Protein AF-A0A101VPY4-F1 (afdb_monomer_lite)

Foldseek 3Di:
DADPADPVRHPDKDWDKDWDFDWDQDPVGDIDTDGTPDIAGPWIARPPPRDTDHPVNHPDDDD

Sequence (63 aa):
MFIKECECGSNHFIINEGISNSAELDCDGDLTVYGNQANEIESIICRDCERIYSEKDFNQINF

Structure (mmCIF, N/CA/C/O backbone):
data_AF-A0A101VPY4-F1
#
_entry.id   AF-A0A101VPY4-F1
#
loop_
_atom_site.group_PDB
_atom_site.id
_atom_site.type_symbol
_atom_site.label_atom_id
_atom_site.label_alt_id
_atom_site.label_comp_id
_atom_site.label_asym_id
_atom_site.label_entity_id
_atom_site.label_seq_id
_atom_site.pdbx_PDB_ins_code
_atom_site.Cartn_x
_atom_site.Cartn_y
_atom_site.Cartn_z
_atom_site.occupancy
_atom_site.B_iso_or_equiv
_atom_site.auth_seq_id
_atom_site.auth_comp_id
_atom_site.auth_asym_id
_atom_site.auth_atom_id
_atom_site.pdbx_PDB_model_num
ATOM 1 N N . MET A 1 1 ? -10.315 13.879 11.213 1.00 73.25 1 MET A N 1
ATOM 2 C CA . MET A 1 1 ? -10.239 12.952 12.363 1.00 73.25 1 MET A CA 1
ATOM 3 C C . MET A 1 1 ? -9.553 11.712 11.839 1.00 73.25 1 MET A C 1
ATOM 5 O O . MET A 1 1 ? -10.007 11.220 10.822 1.00 73.25 1 MET A O 1
ATOM 9 N N . PHE A 1 2 ? -8.445 11.289 12.445 1.00 88.25 2 PHE A N 1
ATOM 10 C CA . PHE A 1 2 ? -7.706 10.115 11.980 1.00 88.25 2 PHE A CA 1
ATOM 11 C C . PHE A 1 2 ? -8.225 8.851 12.656 1.00 88.25 2 PHE A C 1
ATOM 13 O O . PHE A 1 2 ? -8.610 8.885 13.831 1.00 88.25 2 PHE A O 1
ATOM 20 N N . ILE A 1 3 ? -8.205 7.752 11.918 1.00 86.94 3 ILE A N 1
ATOM 21 C CA . ILE A 1 3 ? -8.608 6.435 12.384 1.00 86.94 3 ILE A CA 1
ATOM 22 C C . ILE A 1 3 ? -7.525 5.886 13.312 1.00 86.94 3 ILE A C 1
ATOM 24 O O . ILE A 1 3 ? -6.338 5.890 12.988 1.00 86.94 3 ILE A O 1
ATOM 28 N N . LYS A 1 4 ? -7.946 5.439 14.497 1.00 87.19 4 LYS A N 1
ATOM 29 C CA . LYS A 1 4 ? -7.100 4.697 15.448 1.00 87.19 4 LYS A CA 1
ATOM 30 C C . LYS A 1 4 ? -7.439 3.207 15.475 1.00 87.19 4 LYS A C 1
ATOM 32 O O . LYS A 1 4 ? -6.573 2.390 15.756 1.00 87.19 4 LYS A O 1
ATOM 37 N N . GLU A 1 5 ? -8.689 2.883 15.170 1.00 90.62 5 GLU A N 1
ATOM 38 C CA . GLU A 1 5 ? -9.255 1.545 15.035 1.00 90.62 5 GLU A CA 1
ATOM 39 C C . GLU A 1 5 ? -10.381 1.612 13.998 1.00 90.62 5 GLU A C 1
ATOM 41 O O . GLU A 1 5 ? -10.993 2.666 13.806 1.00 90.62 5 GLU A O 1
ATOM 46 N N . CYS A 1 6 ? -10.653 0.504 13.319 1.00 94.31 6 CYS A N 1
ATOM 47 C CA . CYS A 1 6 ? -11.795 0.400 12.424 1.00 94.31 6 CYS A CA 1
ATOM 48 C C . CYS A 1 6 ? -13.095 0.562 13.226 1.00 94.31 6 CYS A C 1
ATOM 50 O O . CYS A 1 6 ? -13.164 0.153 14.380 1.00 94.31 6 CYS A O 1
ATOM 52 N N . GLU A 1 7 ? -14.180 1.050 12.615 1.00 92.25 7 GLU A N 1
ATOM 53 C CA . GLU A 1 7 ? -15.457 1.207 13.343 1.00 92.25 7 GLU A CA 1
ATOM 54 C C . GLU A 1 7 ? -16.069 -0.127 13.817 1.00 92.25 7 GLU A C 1
ATOM 56 O O . GLU A 1 7 ? -16.981 -0.125 14.636 1.00 92.25 7 GLU A O 1
ATOM 61 N N . CYS A 1 8 ? -15.582 -1.272 13.323 1.00 95.19 8 CYS A N 1
ATOM 62 C CA . CYS A 1 8 ? -15.951 -2.588 13.848 1.00 95.19 8 CYS A CA 1
ATOM 63 C C . CYS A 1 8 ? -15.202 -2.957 15.147 1.00 95.19 8 CYS A C 1
ATOM 65 O O . CYS A 1 8 ? -15.421 -4.039 15.683 1.00 95.19 8 CYS A O 1
ATOM 67 N N . GLY A 1 9 ? -14.310 -2.087 15.635 1.00 96.00 9 GLY A N 1
ATOM 68 C CA . GLY A 1 9 ? -13.451 -2.299 16.804 1.00 96.00 9 GLY A CA 1
ATOM 69 C C . GLY A 1 9 ? -12.133 -3.023 16.506 1.00 96.00 9 GLY A C 1
ATOM 70 O O . GLY A 1 9 ? -11.327 -3.222 17.410 1.00 96.00 9 GLY A O 1
ATOM 71 N N . SER A 1 10 ? -11.889 -3.430 15.257 1.00 96.00 10 SER A N 1
ATOM 72 C CA . SER A 1 10 ? -10.632 -4.076 14.867 1.00 96.00 10 SER A CA 1
ATOM 73 C C . SER A 1 10 ? -9.490 -3.073 14.708 1.00 96.00 10 SER A C 1
ATOM 75 O O . SER A 1 10 ? -9.673 -1.973 14.185 1.00 96.00 10 SER A O 1
ATOM 77 N N . ASN A 1 11 ? -8.283 -3.488 15.081 1.00 95.50 11 ASN A N 1
ATOM 78 C CA . ASN A 1 11 ? -7.031 -2.782 14.812 1.00 95.50 11 ASN A CA 1
ATOM 79 C C . ASN A 1 11 ? -6.141 -3.522 13.794 1.00 95.50 11 ASN A C 1
ATOM 81 O O . ASN A 1 11 ? -4.973 -3.168 13.626 1.00 95.50 11 ASN A O 1
ATOM 85 N N . HIS A 1 12 ? -6.675 -4.543 13.115 1.00 96.00 12 HIS A N 1
ATOM 86 C CA . HIS A 1 12 ? -5.960 -5.306 12.099 1.00 96.00 12 HIS A CA 1
ATOM 87 C C . HIS A 1 12 ? -6.308 -4.809 10.696 1.00 96.00 12 HIS A C 1
ATOM 89 O O . HIS A 1 12 ? -7.457 -4.887 10.248 1.00 96.00 12 HIS A O 1
ATOM 95 N N . PHE A 1 13 ? -5.285 -4.354 9.980 1.00 96.19 13 PHE A N 1
ATOM 96 C CA . PHE A 1 13 ? -5.407 -3.840 8.622 1.00 96.19 13 PHE A CA 1
ATOM 97 C C . PHE A 1 13 ? -4.456 -4.572 7.675 1.00 96.19 13 PHE A C 1
ATOM 99 O O . PHE A 1 13 ? -3.399 -5.052 8.083 1.00 96.19 13 PHE A O 1
ATOM 106 N N . ILE A 1 14 ? -4.855 -4.650 6.411 1.00 95.94 14 ILE A N 1
ATOM 107 C CA . ILE A 1 14 ? -4.049 -5.107 5.281 1.00 95.94 14 ILE A CA 1
ATOM 108 C C . ILE A 1 14 ? -3.797 -3.879 4.410 1.00 95.94 14 ILE A C 1
ATOM 110 O O . ILE A 1 14 ? -4.745 -3.169 4.077 1.00 95.94 14 ILE A O 1
ATOM 114 N N . ILE A 1 15 ? -2.541 -3.618 4.063 1.00 94.94 15 ILE A N 1
ATOM 115 C CA . ILE A 1 15 ? -2.164 -2.535 3.151 1.00 94.94 15 ILE A CA 1
ATOM 116 C C . ILE A 1 15 ? -1.862 -3.171 1.798 1.00 94.94 15 ILE A C 1
ATOM 118 O O . ILE A 1 15 ? -1.020 -4.064 1.717 1.00 94.94 15 ILE A O 1
ATOM 122 N N . ASN A 1 16 ? -2.567 -2.727 0.762 1.00 94.06 16 ASN A N 1
ATOM 123 C CA . ASN A 1 16 ? -2.273 -3.082 -0.617 1.00 94.06 16 ASN A CA 1
ATOM 124 C C . ASN A 1 16 ? -1.510 -1.926 -1.256 1.00 94.06 16 ASN A C 1
ATOM 126 O O . ASN A 1 16 ? -2.014 -0.801 -1.322 1.00 94.06 16 ASN A O 1
ATOM 130 N N . GLU A 1 17 ? -0.303 -2.220 -1.717 1.00 92.38 17 GLU A N 1
ATOM 131 C CA . GLU A 1 17 ? 0.571 -1.269 -2.390 1.00 92.38 17 GLU A CA 1
ATOM 132 C C . GLU 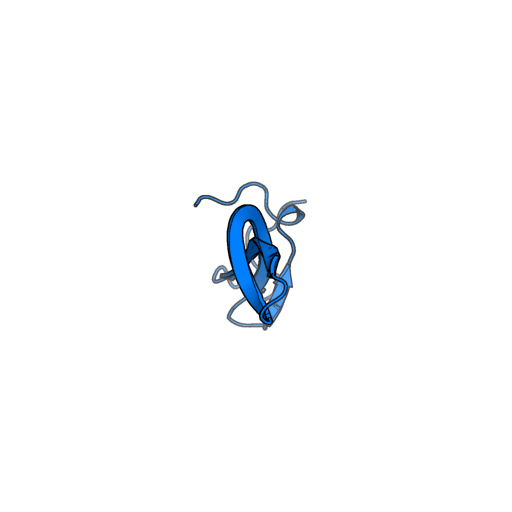A 1 17 ? 0.667 -1.618 -3.875 1.00 92.38 17 GLU A C 1
ATOM 134 O O . GLU A 1 17 ? 0.856 -2.781 -4.243 1.00 92.38 17 GLU A O 1
ATOM 139 N N . GLY A 1 18 ? 0.550 -0.594 -4.711 1.00 90.56 18 GLY A N 1
ATOM 140 C CA . GLY A 1 18 ? 0.751 -0.657 -6.149 1.00 90.56 18 GLY A CA 1
ATOM 141 C C . GLY A 1 18 ? 2.149 -0.168 -6.506 1.00 90.56 18 GLY A C 1
ATOM 142 O O . GLY A 1 18 ? 2.611 0.857 -5.999 1.00 90.56 18 GLY A O 1
ATOM 143 N N . ILE A 1 19 ? 2.825 -0.895 -7.399 1.00 90.19 19 ILE A N 1
ATOM 144 C CA . ILE A 1 19 ? 4.094 -0.468 -7.995 1.00 90.19 19 ILE A CA 1
ATOM 145 C C . ILE A 1 19 ? 3.842 -0.161 -9.466 1.00 90.19 19 ILE A C 1
ATOM 147 O O . ILE A 1 19 ? 3.565 -1.058 -10.265 1.00 90.19 19 ILE A O 1
ATOM 151 N N . SER A 1 20 ? 4.000 1.107 -9.826 1.00 91.25 20 SER A N 1
ATOM 152 C CA . SE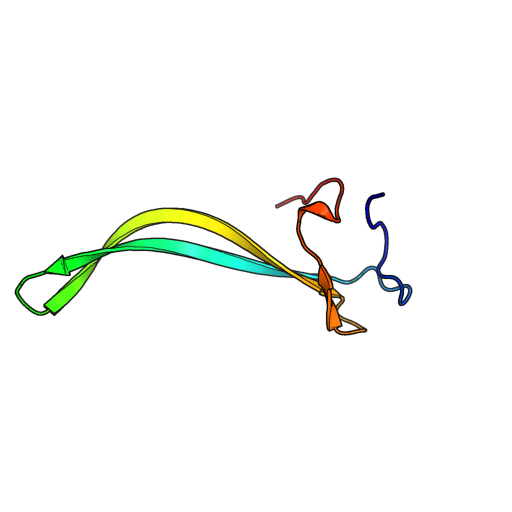R A 1 20 ? 3.935 1.567 -11.208 1.00 91.25 20 SER A CA 1
ATOM 153 C C . SER A 1 20 ? 5.339 1.662 -11.787 1.00 91.25 20 SER A C 1
ATOM 155 O O . SER A 1 20 ? 6.212 2.319 -11.219 1.00 91.25 20 SER A O 1
ATOM 157 N N . ASN A 1 21 ? 5.562 1.029 -12.938 1.00 92.31 21 ASN A N 1
ATOM 158 C CA . ASN A 1 21 ? 6.825 1.100 -13.665 1.00 92.31 21 ASN A CA 1
ATOM 159 C C . ASN A 1 21 ? 6.612 1.706 -15.053 1.00 92.31 21 ASN A C 1
ATOM 161 O O . ASN A 1 21 ? 5.636 1.386 -15.732 1.00 92.31 21 ASN A O 1
ATOM 165 N N . SER A 1 22 ? 7.565 2.522 -15.492 1.00 92.88 22 SER A N 1
ATOM 166 C CA . SER A 1 22 ? 7.627 2.996 -16.872 1.00 92.88 22 SER A CA 1
ATOM 167 C C . SER A 1 22 ? 8.152 1.885 -17.779 1.00 92.88 22 SER A C 1
ATOM 169 O O . SER A 1 22 ? 9.173 1.253 -17.477 1.00 92.88 22 SER A O 1
ATOM 171 N N . ALA A 1 23 ? 7.463 1.670 -18.897 1.00 95.06 23 ALA A N 1
ATOM 172 C CA . ALA A 1 23 ? 7.822 0.677 -19.897 1.00 95.06 23 ALA A CA 1
ATOM 173 C C . ALA A 1 23 ? 7.542 1.189 -21.317 1.00 95.06 23 ALA A C 1
ATOM 175 O O . ALA A 1 23 ? 6.605 1.957 -21.536 1.00 95.06 23 ALA A O 1
ATOM 176 N N . GLU A 1 24 ? 8.345 0.743 -22.281 1.00 96.50 24 GLU A N 1
ATOM 177 C CA . GLU A 1 24 ? 8.170 0.999 -23.716 1.00 96.50 24 GLU A CA 1
ATOM 178 C C . GLU A 1 24 ? 8.140 -0.325 -24.464 1.00 96.50 24 GLU A C 1
ATOM 180 O O . GLU A 1 24 ? 8.859 -1.268 -24.130 1.00 96.50 24 GLU A O 1
ATOM 185 N N . LEU A 1 25 ? 7.283 -0.368 -25.478 1.00 97.25 25 LEU A N 1
ATOM 186 C CA . LEU A 1 25 ? 7.196 -1.457 -26.434 1.00 97.25 25 LEU A CA 1
ATOM 187 C C . LEU A 1 25 ? 8.133 -1.142 -27.600 1.00 97.25 25 LEU A C 1
ATOM 189 O O . LEU A 1 25 ? 8.026 -0.061 -28.187 1.00 97.25 25 LEU A O 1
ATOM 193 N N . ASP A 1 26 ? 9.028 -2.060 -27.942 1.00 93.06 26 ASP A N 1
ATOM 194 C CA . ASP A 1 26 ? 9.885 -1.897 -29.112 1.00 93.06 26 ASP A CA 1
ATOM 195 C C . ASP A 1 26 ? 9.209 -2.360 -30.418 1.00 93.06 26 ASP A C 1
ATOM 197 O O . ASP A 1 26 ? 8.045 -2.769 -30.450 1.00 93.06 26 ASP A O 1
ATOM 201 N N . CYS A 1 27 ? 9.929 -2.233 -31.538 1.00 92.44 27 CYS A N 1
ATOM 202 C CA . CYS A 1 27 ? 9.422 -2.586 -32.865 1.00 92.44 27 CYS A CA 1
ATOM 203 C C . CYS A 1 27 ? 9.257 -4.094 -33.095 1.00 92.44 27 CYS A C 1
ATOM 205 O O . CYS A 1 27 ? 8.548 -4.473 -34.030 1.00 92.44 27 CYS A O 1
ATOM 207 N N . ASP A 1 28 ? 9.885 -4.921 -32.261 1.00 95.88 28 ASP A N 1
ATOM 208 C CA . ASP A 1 28 ? 9.788 -6.379 -32.313 1.00 95.88 28 ASP A CA 1
ATOM 209 C C . ASP A 1 28 ? 8.658 -6.901 -31.403 1.00 95.88 28 ASP A C 1
ATOM 211 O O . ASP A 1 28 ? 8.252 -8.061 -31.505 1.00 95.88 28 ASP A O 1
ATOM 215 N N . GLY A 1 29 ? 8.067 -6.013 -30.594 1.00 95.56 29 GLY A N 1
ATOM 216 C CA . GLY A 1 29 ? 6.952 -6.301 -29.697 1.00 95.56 29 GLY A CA 1
ATOM 217 C C . GLY A 1 29 ? 7.388 -6.672 -28.282 1.00 95.56 29 GLY A C 1
ATOM 218 O O . GLY A 1 29 ? 6.543 -7.101 -27.490 1.00 95.56 29 GLY A O 1
ATOM 219 N N . ASP A 1 30 ? 8.665 -6.488 -27.947 1.00 96.75 30 ASP A N 1
ATOM 220 C CA . ASP A 1 30 ? 9.171 -6.714 -26.602 1.00 96.75 30 ASP A CA 1
ATOM 221 C C . ASP A 1 30 ? 8.897 -5.483 -25.725 1.00 96.75 30 ASP A C 1
ATOM 223 O O . ASP A 1 30 ? 9.124 -4.330 -26.102 1.00 96.75 30 ASP A O 1
ATOM 227 N N . LEU A 1 31 ? 8.366 -5.727 -24.524 1.00 96.50 31 LEU A N 1
ATOM 228 C CA . LEU A 1 31 ? 8.094 -4.687 -23.536 1.00 96.50 31 LEU A CA 1
ATOM 229 C C . LEU A 1 31 ? 9.290 -4.563 -22.589 1.00 96.50 31 LEU A C 1
ATOM 231 O O . LEU A 1 31 ? 9.526 -5.437 -21.753 1.00 96.50 31 LEU A O 1
ATOM 235 N N . THR A 1 32 ? 10.021 -3.456 -22.685 1.00 94.88 32 THR A N 1
ATOM 236 C CA . THR A 1 32 ? 11.172 -3.175 -21.819 1.00 94.88 32 THR A CA 1
ATOM 237 C C . THR A 1 32 ? 10.768 -2.237 -20.687 1.00 94.88 32 THR A C 1
ATOM 239 O O . THR A 1 32 ? 10.233 -1.156 -20.925 1.00 94.88 32 THR A O 1
ATOM 242 N N . VAL A 1 33 ? 11.062 -2.632 -19.446 1.00 94.56 33 VAL A N 1
ATOM 243 C CA . VAL A 1 33 ? 10.823 -1.843 -18.226 1.00 94.56 33 VAL A CA 1
ATOM 244 C C . VAL A 1 33 ? 12.128 -1.169 -17.797 1.00 94.56 33 VAL A C 1
ATOM 246 O O . VAL A 1 33 ? 13.141 -1.850 -17.653 1.00 94.56 33 VAL A O 1
ATOM 249 N N . TYR A 1 34 ? 12.126 0.146 -17.571 1.00 88.81 34 TYR A N 1
ATOM 250 C CA . TYR A 1 34 ? 13.368 0.904 -17.308 1.00 88.81 34 TYR A CA 1
ATOM 251 C C . TYR A 1 34 ? 13.286 1.904 -16.147 1.00 88.81 34 TYR A C 1
ATOM 253 O O . TYR A 1 34 ? 14.247 2.631 -15.896 1.00 88.81 34 TYR A O 1
ATOM 261 N N . GLY A 1 35 ? 12.195 1.928 -15.380 1.00 79.12 35 GLY A N 1
ATOM 262 C CA . GLY A 1 35 ? 12.167 2.706 -14.143 1.00 79.12 35 GLY A CA 1
ATOM 263 C C . GLY A 1 35 ? 10.933 2.468 -13.288 1.00 79.12 35 GLY A C 1
ATOM 264 O O . GLY A 1 35 ? 9.850 2.231 -13.815 1.00 79.12 35 GLY A O 1
ATOM 265 N N . ASN A 1 36 ? 11.104 2.577 -11.970 1.00 84.44 36 ASN A N 1
ATOM 266 C CA . ASN A 1 36 ? 9.988 2.700 -11.037 1.00 84.44 36 ASN A CA 1
ATOM 267 C C . ASN A 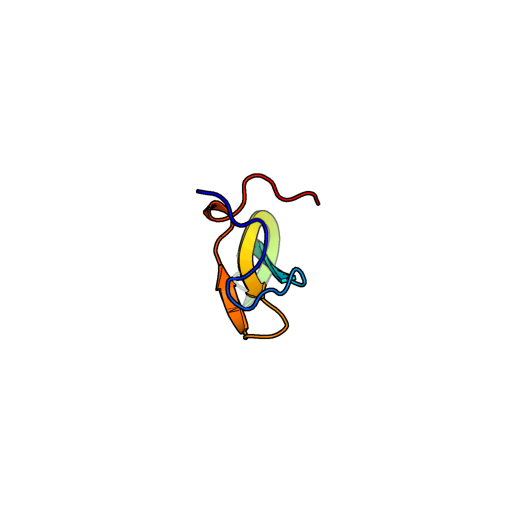1 36 ? 9.469 4.143 -11.103 1.00 84.44 36 ASN A C 1
ATOM 269 O O . ASN A 1 36 ? 10.240 5.091 -10.937 1.00 84.44 36 ASN A O 1
ATOM 273 N N . GLN A 1 37 ? 8.185 4.291 -11.408 1.00 79.81 37 GLN A N 1
ATOM 274 C CA . GLN A 1 37 ? 7.523 5.579 -11.561 1.00 79.81 37 GLN A CA 1
ATOM 275 C C . GLN A 1 37 ? 6.849 6.019 -10.258 1.00 79.81 37 GLN A C 1
ATOM 277 O O . GLN A 1 37 ? 6.893 7.202 -9.921 1.00 79.81 37 GLN A O 1
ATOM 282 N N . ALA A 1 38 ? 6.228 5.081 -9.540 1.00 81.19 38 ALA A N 1
ATO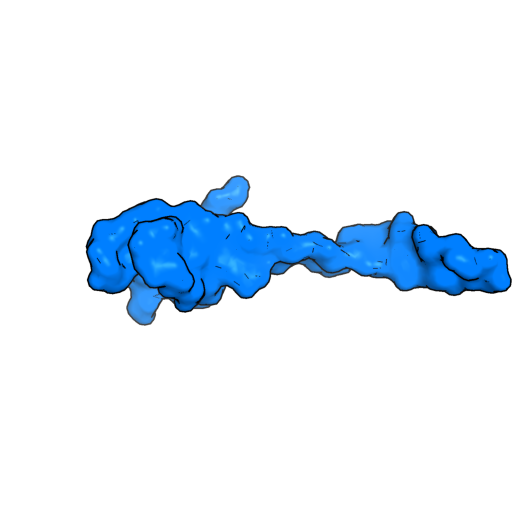M 283 C CA . ALA A 1 38 ? 5.573 5.348 -8.270 1.00 81.19 38 ALA A CA 1
ATOM 284 C C . ALA A 1 38 ? 5.399 4.064 -7.452 1.00 81.19 38 ALA A C 1
ATOM 286 O O . ALA A 1 38 ? 5.108 3.001 -8.001 1.00 81.19 38 ALA A O 1
ATOM 287 N N . ASN A 1 39 ? 5.487 4.217 -6.133 1.00 86.19 39 ASN A N 1
ATOM 288 C CA . ASN A 1 39 ? 4.904 3.293 -5.172 1.00 86.19 39 ASN A CA 1
ATOM 289 C C . ASN A 1 39 ? 3.758 4.043 -4.494 1.00 86.19 39 ASN A C 1
ATOM 291 O O . ASN A 1 39 ? 3.973 5.146 -3.985 1.00 86.19 39 ASN A O 1
ATOM 295 N N . GLU A 1 40 ? 2.561 3.476 -4.506 1.00 90.00 40 GLU A N 1
ATOM 296 C CA . GLU A 1 40 ? 1.384 4.103 -3.910 1.00 90.00 40 GLU A CA 1
ATOM 297 C C . GLU A 1 40 ? 0.576 3.096 -3.099 1.00 90.00 40 GLU A C 1
ATOM 299 O O . GLU A 1 40 ? 0.488 1.919 -3.446 1.00 90.00 40 GLU A O 1
ATOM 304 N N . ILE A 1 41 ? -0.028 3.555 -2.003 1.00 92.81 41 ILE A N 1
ATOM 305 C CA . ILE A 1 41 ? -1.024 2.754 -1.296 1.00 92.81 41 ILE A CA 1
ATOM 306 C C . ILE A 1 41 ? -2.309 2.792 -2.122 1.00 92.81 41 ILE A C 1
ATOM 308 O O . ILE A 1 41 ? -2.976 3.825 -2.199 1.00 92.81 41 ILE A O 1
ATOM 312 N N . GLU A 1 42 ? -2.687 1.657 -2.699 1.00 93.25 42 GLU A N 1
ATOM 313 C CA . GLU A 1 42 ? -3.929 1.526 -3.465 1.00 93.25 42 GLU A CA 1
ATOM 314 C C . GLU A 1 42 ? -5.142 1.431 -2.537 1.00 93.25 42 GLU A C 1
ATOM 316 O O . GLU A 1 42 ? -6.200 2.007 -2.799 1.00 93.25 42 GLU A O 1
ATOM 321 N N . SER A 1 43 ? -5.007 0.678 -1.441 1.00 94.06 43 SER A N 1
ATOM 322 C CA . SER A 1 43 ? -6.077 0.509 -0.456 1.00 94.06 43 SER A CA 1
ATOM 323 C C . SER A 1 43 ? -5.560 0.026 0.895 1.00 94.06 43 SER A C 1
ATOM 325 O O . SER A 1 43 ? -4.574 -0.704 0.987 1.00 94.06 43 SER A O 1
ATOM 327 N N . ILE A 1 44 ? -6.270 0.402 1.957 1.00 96.31 44 ILE A N 1
ATOM 328 C CA . ILE A 1 44 ? -6.069 -0.121 3.310 1.00 96.31 44 ILE A CA 1
ATOM 329 C C . ILE A 1 44 ? -7.368 -0.801 3.725 1.00 96.31 44 ILE A C 1
ATOM 331 O O . ILE A 1 44 ? -8.415 -0.163 3.781 1.00 96.31 44 ILE A O 1
ATOM 335 N N . ILE A 1 45 ? -7.330 -2.097 4.004 1.00 97.00 45 ILE A N 1
ATOM 336 C CA . ILE A 1 45 ? -8.524 -2.911 4.241 1.00 97.00 45 ILE A CA 1
ATOM 337 C C . ILE A 1 45 ? -8.531 -3.379 5.691 1.00 97.00 45 ILE A C 1
ATOM 339 O O . ILE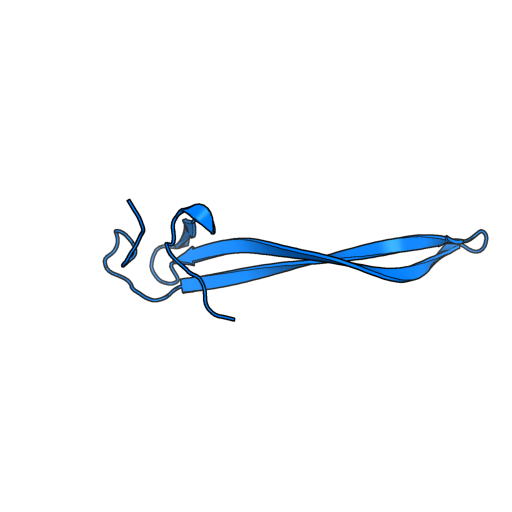 A 1 45 ? -7.568 -3.988 6.156 1.00 97.00 45 ILE A O 1
ATOM 343 N N . CYS A 1 46 ? -9.619 -3.131 6.421 1.00 97.56 46 CYS A N 1
ATOM 344 C CA . CYS A 1 46 ? -9.819 -3.776 7.714 1.00 97.56 46 CYS A CA 1
ATOM 345 C C . CYS A 1 46 ? -10.013 -5.277 7.498 1.00 97.56 46 CYS A C 1
ATOM 347 O O . CYS A 1 46 ? -10.946 -5.695 6.815 1.00 97.56 46 CYS A O 1
ATOM 349 N N . ARG A 1 47 ? -9.165 -6.091 8.124 1.00 97.12 47 ARG A N 1
ATOM 350 C CA . ARG A 1 47 ? -9.170 -7.544 7.935 1.00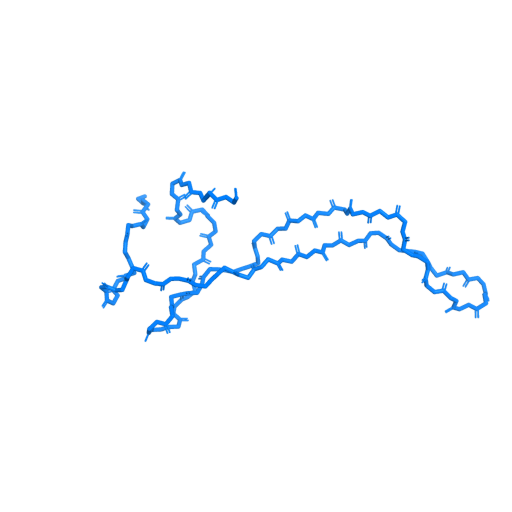 97.12 47 ARG A CA 1
ATOM 351 C C . ARG A 1 47 ? -10.483 -8.207 8.361 1.00 97.12 47 ARG A C 1
ATOM 353 O O . ARG A 1 47 ? -10.868 -9.209 7.772 1.00 97.12 47 ARG A O 1
ATOM 360 N N . ASP A 1 48 ? -11.143 -7.664 9.381 1.00 97.19 48 ASP A N 1
ATOM 361 C CA . ASP A 1 48 ? -12.259 -8.346 10.044 1.00 97.19 48 ASP A CA 1
ATOM 362 C C . ASP A 1 48 ? -13.633 -7.957 9.480 1.00 97.19 48 ASP A C 1
ATOM 364 O O . ASP A 1 48 ? -14.572 -8.744 9.557 1.00 97.19 48 ASP A O 1
ATOM 368 N N . CYS A 1 49 ? -13.770 -6.751 8.919 1.00 97.31 49 CYS A N 1
ATOM 369 C CA . CYS A 1 49 ? -15.037 -6.271 8.349 1.00 97.31 49 CYS A CA 1
ATOM 370 C C . CYS A 1 49 ? -14.939 -5.829 6.884 1.00 97.31 49 CYS A C 1
ATOM 372 O O . CYS A 1 49 ? -15.907 -5.295 6.349 1.00 97.31 49 CYS A O 1
ATOM 374 N N . GLU A 1 50 ? -13.767 -6.005 6.266 1.00 97.50 50 GLU A N 1
ATOM 375 C CA . GLU A 1 50 ? -13.477 -5.723 4.851 1.00 97.50 50 GLU A CA 1
ATOM 376 C C . GLU A 1 50 ? -13.686 -4.265 4.426 1.00 97.50 50 GLU A C 1
ATOM 378 O O . GLU A 1 50 ? -13.658 -3.928 3.242 1.00 97.50 50 GLU A O 1
ATOM 383 N N . ARG A 1 51 ? -13.867 -3.358 5.389 1.00 96.62 51 ARG A N 1
ATOM 384 C CA . ARG A 1 51 ? -14.014 -1.942 5.090 1.00 96.62 51 ARG A CA 1
ATOM 385 C C . ARG A 1 51 ? -12.712 -1.376 4.534 1.00 96.62 51 ARG A C 1
ATOM 387 O O . ARG A 1 51 ? -11.633 -1.645 5.059 1.00 96.62 51 ARG A O 1
ATOM 394 N N . ILE A 1 52 ? -12.856 -0.560 3.498 1.00 96.25 52 ILE A N 1
ATOM 395 C CA . ILE A 1 52 ? -11.754 0.049 2.764 1.00 96.25 52 ILE A CA 1
ATOM 396 C C . ILE A 1 52 ? -11.543 1.480 3.251 1.00 96.25 52 ILE A C 1
ATOM 398 O O . ILE A 1 52 ? -12.497 2.240 3.431 1.00 96.25 52 ILE A O 1
ATOM 402 N N . TYR A 1 53 ? -10.277 1.823 3.426 1.00 95.00 53 TYR A N 1
ATOM 403 C CA . TYR A 1 53 ? -9.767 3.116 3.835 1.00 95.00 53 TYR A CA 1
ATOM 404 C C . TYR A 1 53 ? -8.678 3.578 2.866 1.00 95.00 53 TYR A C 1
ATOM 406 O O . TYR A 1 53 ? -8.062 2.781 2.150 1.00 95.00 53 TYR A O 1
ATOM 414 N N . SER A 1 54 ? -8.446 4.883 2.865 1.00 93.19 54 SER A N 1
ATOM 415 C CA . SER A 1 54 ? -7.369 5.556 2.150 1.00 93.19 54 SER A CA 1
ATOM 416 C C . SER A 1 54 ? -6.242 5.940 3.109 1.00 93.19 54 SER A C 1
ATOM 418 O O . SER A 1 54 ? -6.450 6.053 4.317 1.00 93.19 54 SER A O 1
ATOM 420 N N . GLU A 1 55 ? -5.049 6.217 2.581 1.00 92.31 55 GLU A N 1
ATOM 421 C CA . GLU A 1 55 ? -3.920 6.719 3.382 1.00 92.31 55 GLU A CA 1
ATOM 422 C C . GLU A 1 55 ? -4.292 7.962 4.212 1.00 92.31 55 GLU A C 1
ATOM 424 O O . GLU A 1 55 ? -3.896 8.086 5.369 1.00 92.31 55 GLU A O 1
ATOM 429 N N . LYS A 1 56 ? -5.130 8.851 3.658 1.00 92.50 56 LYS A N 1
ATOM 430 C CA . LYS A 1 56 ? -5.562 10.105 4.303 1.00 92.50 56 LYS A CA 1
ATOM 431 C C . LYS A 1 56 ? -6.400 9.892 5.563 1.00 92.50 56 LYS A C 1
ATOM 433 O O . LYS A 1 56 ? -6.551 10.824 6.356 1.00 92.50 56 LYS A O 1
ATOM 438 N N . ASP A 1 57 ? -6.959 8.698 5.738 1.00 93.00 57 ASP A N 1
ATOM 439 C CA . ASP A 1 57 ? -7.732 8.351 6.926 1.00 93.00 57 ASP A CA 1
ATOM 440 C C . ASP A 1 57 ? -6.830 8.115 8.149 1.00 93.00 57 ASP A C 1
ATOM 442 O O . ASP A 1 57 ? -7.305 8.150 9.287 1.00 93.00 57 ASP A O 1
ATOM 446 N N . PHE A 1 58 ? -5.519 7.948 7.949 1.00 93.25 58 PHE A N 1
ATOM 447 C CA . PHE A 1 58 ? -4.541 7.687 9.001 1.00 93.25 58 PHE A CA 1
ATOM 448 C C . PHE A 1 58 ? -3.592 8.876 9.191 1.00 93.25 58 PHE A C 1
ATOM 450 O O . PHE A 1 58 ? -3.293 9.623 8.267 1.00 93.25 58 PHE A O 1
ATOM 457 N N . ASN A 1 59 ? -3.128 9.085 10.429 1.00 92.12 59 ASN A N 1
ATOM 458 C CA . ASN A 1 59 ? -2.233 10.208 10.743 1.00 92.12 59 ASN A CA 1
ATOM 459 C C . ASN A 1 59 ? -0.803 9.971 10.233 1.00 92.12 59 ASN A C 1
ATOM 461 O O . ASN A 1 59 ? -0.090 10.913 9.911 1.00 92.12 59 ASN A O 1
ATOM 465 N N . GLN A 1 60 ? -0.380 8.709 10.234 1.00 87.44 60 GLN A N 1
ATOM 466 C CA . GLN A 1 60 ? 0.917 8.252 9.750 1.00 87.44 60 GLN A CA 1
ATOM 467 C C . GLN A 1 60 ? 0.818 6.763 9.408 1.00 87.44 60 GLN A C 1
ATOM 469 O O . GLN A 1 60 ? 0.075 6.031 10.071 1.00 87.44 60 GLN A O 1
ATOM 474 N N . ILE A 1 61 ? 1.603 6.322 8.430 1.00 85.38 61 ILE A N 1
ATOM 475 C CA . ILE A 1 61 ? 1.827 4.914 8.096 1.00 85.38 61 ILE A CA 1
ATOM 476 C C . ILE A 1 61 ? 3.342 4.707 8.096 1.00 85.38 61 ILE A C 1
ATOM 478 O O . ILE A 1 61 ? 4.070 5.501 7.506 1.00 85.38 61 ILE A O 1
ATOM 482 N N . ASN A 1 62 ? 3.814 3.692 8.820 1.00 82.56 62 ASN A N 1
ATOM 483 C CA . ASN A 1 62 ? 5.239 3.393 8.948 1.00 82.56 62 ASN A CA 1
ATOM 484 C C . ASN A 1 62 ? 5.562 2.160 8.095 1.00 82.56 62 ASN A C 1
ATOM 486 O O . ASN A 1 62 ? 4.981 1.103 8.348 1.00 82.56 62 ASN A O 1
ATOM 490 N N . PHE A 1 63 ? 6.476 2.317 7.136 1.00 77.81 63 PHE A N 1
ATOM 491 C CA . PHE A 1 63 ? 6.992 1.268 6.250 1.00 77.81 63 PHE A CA 1
ATOM 492 C C . PHE A 1 63 ? 8.400 0.829 6.656 1.00 77.81 63 PHE A C 1
ATOM 494 O O . PHE A 1 63 ? 9.164 1.696 7.146 1.00 77.81 63 PHE A O 1
#

pLDDT: mean 92.03, std 5.38, range [73.25, 97.56]

Secondary structure (DSSP, 8-state):
---SS-TTS---EEEEEEEEEEEEE-TTS-EEEEEEEEEEEEEEEETTT--EE-GGGSS----

Radius of gyration: 17.05 Å; chains: 1; bounding box: 29×21×50 Å